Protein AF-A0A1F2UIX3-F1 (afdb_monomer)

Secondary structure (DSSP, 8-state):
---TTGGGSHHHHHHHHHHHTTSS--GGGSPPPS--SPPTTPPPPP--EE-TTS-EE-HHHH-BTTB-----------

Sequence (78 aa):
MLPSAIWAFLPLLLLAQAQEGRSQNEPWMAAPPTSTGIAVGQKIPPFKAPDQSGQMRDFNSIRGPKGVAIFFNRSADW

Solvent-accessible surface area (backbone atoms only — not comparable to full-atom values): 5648 Å² total; per-residue (Å²): 136,83,78,84,68,71,68,75,50,50,64,58,51,53,54,56,61,63,53,64,75,64,74,80,72,53,77,88,74,53,77,76,75,96,70,88,82,82,60,91,88,56,79,80,77,89,58,77,46,62,48,100,84,63,51,77,42,38,67,80,80,68,40,52,100,90,46,72,91,85,84,90,81,82,82,80,95,123

Radius of gyration: 28.33 Å; Cα contacts (8 Å, |Δi|>4): 20; chains: 1; bounding box: 76×47×42 Å

Mean predicted aligned error: 13.85 Å

Foldseek 3Di:
DPDPPPVVCVVVVVVVVVVVVPPPPDPVPDDPDPDDDDDPPDDDDWDWAADPVGDIDTQVRQADPVGDDDDDDDDDPD

pLDDT: mean 79.92, std 15.01, range [49.19, 98.31]

Structure (mmCIF, N/CA/C/O backbone):
data_AF-A0A1F2UIX3-F1
#
_entry.id   AF-A0A1F2UIX3-F1
#
loop_
_atom_site.group_PDB
_atom_site.id
_atom_site.type_symbol
_atom_site.label_atom_id
_atom_site.label_alt_id
_atom_site.label_comp_id
_atom_site.label_asym_id
_atom_site.label_entity_id
_atom_site.label_seq_id
_atom_site.pdbx_PDB_ins_code
_atom_site.Cartn_x
_atom_site.Cartn_y
_atom_site.Cartn_z
_atom_site.occupancy
_atom_site.B_iso_or_equiv
_atom_site.auth_seq_id
_atom_site.auth_comp_id
_atom_site.auth_asym_id
_atom_site.auth_atom_id
_atom_site.pdbx_PDB_model_num
ATOM 1 N N . MET A 1 1 ? 65.303 32.137 -28.077 1.00 49.19 1 MET A N 1
ATOM 2 C CA . MET A 1 1 ? 64.171 33.011 -27.702 1.00 49.19 1 MET A CA 1
ATOM 3 C C . MET A 1 1 ? 62.902 32.310 -28.166 1.00 49.19 1 MET A C 1
ATOM 5 O O . MET A 1 1 ? 62.579 32.395 -29.341 1.00 49.19 1 MET A O 1
ATOM 9 N N . LEU A 1 2 ? 62.279 31.485 -27.315 1.00 51.88 2 LEU A N 1
ATOM 10 C CA . LEU A 1 2 ? 61.021 30.820 -27.683 1.00 51.88 2 LEU A CA 1
ATOM 11 C C . LEU A 1 2 ? 59.877 31.852 -27.656 1.00 51.88 2 LEU A C 1
ATOM 13 O O . LEU A 1 2 ? 59.877 32.699 -26.761 1.00 51.88 2 LEU A O 1
ATOM 17 N N . PRO A 1 3 ? 58.928 31.820 -28.609 1.00 56.44 3 PRO A N 1
ATOM 18 C CA . PRO A 1 3 ? 57.912 32.857 -28.734 1.00 56.44 3 PRO A CA 1
ATOM 19 C C . PRO A 1 3 ? 56.878 32.758 -27.605 1.00 56.44 3 PRO A C 1
ATOM 21 O O . PRO A 1 3 ? 56.249 31.723 -27.389 1.00 56.44 3 PRO A O 1
ATOM 24 N N . SER A 1 4 ? 56.679 33.877 -26.911 1.00 62.28 4 SER A N 1
ATOM 25 C CA . SER A 1 4 ? 55.824 34.089 -25.734 1.00 62.28 4 SER A CA 1
ATOM 26 C C . SER A 1 4 ? 54.311 33.883 -25.947 1.00 62.28 4 SER A C 1
ATOM 28 O O . SER A 1 4 ? 53.518 34.250 -25.086 1.00 62.28 4 SER A O 1
ATOM 30 N N . ALA A 1 5 ? 53.882 33.307 -27.072 1.00 58.44 5 ALA A N 1
ATOM 31 C CA . ALA A 1 5 ? 52.471 33.178 -27.444 1.00 58.44 5 ALA A CA 1
ATOM 32 C C . ALA A 1 5 ? 51.751 31.986 -26.780 1.00 58.44 5 ALA A C 1
ATOM 34 O O . ALA A 1 5 ? 50.524 31.935 -26.768 1.00 58.44 5 ALA A O 1
ATOM 35 N N . ILE A 1 6 ? 52.491 31.033 -26.202 1.00 58.47 6 ILE A N 1
ATOM 36 C CA . ILE A 1 6 ? 51.919 29.788 -25.653 1.00 58.47 6 ILE A CA 1
ATOM 37 C C . ILE A 1 6 ? 51.183 30.025 -24.316 1.00 58.47 6 ILE A C 1
ATOM 39 O 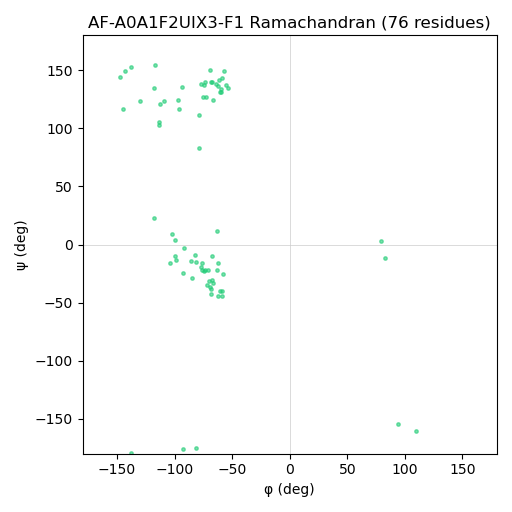O . ILE A 1 6 ? 50.255 29.295 -23.977 1.00 58.47 6 ILE A O 1
ATOM 43 N N . TRP A 1 7 ? 51.509 31.093 -23.582 1.00 55.41 7 TRP A N 1
ATOM 44 C CA . TRP A 1 7 ? 50.908 31.376 -22.270 1.00 55.41 7 TRP A CA 1
ATOM 45 C C . TRP A 1 7 ? 49.486 31.956 -22.328 1.00 55.41 7 TRP A C 1
ATOM 47 O O . TRP A 1 7 ? 48.754 31.858 -21.346 1.00 55.41 7 TRP A O 1
ATOM 57 N N . ALA A 1 8 ? 49.061 32.516 -23.466 1.00 66.88 8 ALA A N 1
ATOM 58 C CA . ALA A 1 8 ? 47.754 33.171 -23.592 1.00 66.88 8 ALA A CA 1
ATOM 59 C C . ALA A 1 8 ? 46.566 32.189 -23.633 1.00 66.88 8 ALA A C 1
ATOM 61 O O . ALA A 1 8 ? 45.445 32.567 -23.299 1.00 66.88 8 ALA A O 1
ATOM 62 N N . PHE A 1 9 ? 46.799 30.927 -24.004 1.00 67.88 9 PHE A N 1
ATOM 63 C CA . PHE A 1 9 ? 45.741 29.915 -24.140 1.00 67.88 9 PHE A CA 1
ATOM 64 C C . PHE A 1 9 ? 45.608 28.990 -22.925 1.00 67.88 9 PHE A C 1
ATOM 66 O O . PHE A 1 9 ? 44.589 28.319 -22.777 1.00 67.88 9 PHE A O 1
ATOM 73 N N . LEU A 1 10 ? 46.590 28.990 -22.019 1.00 73.38 10 LEU A N 1
ATOM 74 C CA . LEU A 1 10 ? 46.571 28.188 -20.795 1.00 73.38 10 LEU A CA 1
ATOM 75 C C . LEU A 1 10 ? 45.363 28.476 -19.873 1.00 73.38 10 LEU A C 1
ATOM 77 O O . LEU A 1 10 ? 44.746 27.513 -19.418 1.00 73.38 10 LEU A O 1
ATOM 81 N N . PRO A 1 11 ? 44.955 29.739 -19.614 1.00 75.88 11 PRO A N 1
ATOM 82 C CA . PRO A 1 11 ? 43.777 29.998 -18.785 1.00 75.88 11 PRO A CA 1
ATOM 83 C C . PRO A 1 11 ? 42.473 29.603 -19.489 1.00 75.88 11 PRO A C 1
ATOM 85 O O . PRO A 1 11 ? 41.537 29.160 -18.830 1.00 75.88 11 PRO A O 1
ATOM 88 N N . LEU A 1 12 ? 42.422 29.705 -20.822 1.00 74.31 12 LEU A N 1
ATOM 89 C CA . LEU A 1 12 ? 41.264 29.291 -21.615 1.00 74.31 12 LEU A CA 1
ATOM 90 C C . LEU A 1 12 ? 41.097 27.765 -21.595 1.00 74.31 12 LEU A C 1
ATOM 92 O O . LEU A 1 12 ? 39.982 27.264 -21.475 1.00 74.31 12 LEU A O 1
ATOM 96 N N . LEU A 1 13 ? 42.214 27.032 -21.642 1.00 75.88 13 LEU A N 1
ATOM 97 C CA . LEU A 1 13 ? 42.229 25.579 -21.515 1.00 75.88 13 LEU A CA 1
ATOM 98 C C . LEU A 1 13 ? 41.849 25.140 -20.092 1.00 75.88 13 LEU A C 1
ATOM 100 O O . LEU A 1 13 ? 41.023 24.248 -19.947 1.00 75.88 13 LEU A O 1
ATOM 104 N N . LEU A 1 14 ? 42.358 25.801 -19.043 1.00 73.38 14 LEU A N 1
ATOM 105 C CA . LEU A 1 14 ? 41.937 25.526 -17.660 1.00 73.38 14 LEU A CA 1
ATOM 106 C C . LEU A 1 14 ? 40.439 25.784 -17.441 1.00 73.38 14 LEU A C 1
ATOM 108 O O . LEU A 1 14 ? 39.777 25.011 -16.750 1.00 73.38 14 LEU A O 1
ATOM 112 N N . LEU A 1 15 ? 39.895 26.850 -18.034 1.00 73.81 15 LEU A N 1
ATOM 113 C CA . LEU A 1 15 ? 38.474 27.174 -17.921 1.00 73.81 15 LEU A CA 1
ATOM 114 C C . LEU A 1 15 ? 37.593 26.162 -18.671 1.00 73.81 15 LEU A C 1
ATOM 116 O O . LEU A 1 15 ? 36.531 25.797 -18.173 1.00 73.81 15 LEU A O 1
ATOM 120 N N . ALA A 1 16 ? 38.055 25.660 -19.821 1.00 72.44 16 ALA A N 1
ATOM 121 C CA . ALA A 1 16 ? 37.374 24.595 -20.555 1.00 72.44 16 ALA A CA 1
ATOM 122 C C . ALA A 1 16 ? 37.304 23.292 -19.736 1.00 72.44 16 ALA A C 1
ATOM 124 O O . ALA A 1 16 ? 36.235 22.699 -19.618 1.00 72.44 16 ALA A O 1
ATOM 125 N N . GLN A 1 17 ? 38.406 22.905 -19.081 1.00 67.31 17 GLN A N 1
ATOM 126 C CA . GLN A 1 17 ? 38.453 21.716 -18.215 1.00 67.31 17 GLN A CA 1
ATOM 127 C C . GLN A 1 17 ? 37.592 21.872 -16.945 1.00 67.31 17 GLN A C 1
ATOM 129 O O . GLN A 1 17 ? 37.037 20.901 -16.436 1.00 67.31 17 GLN A O 1
ATOM 134 N N . ALA A 1 18 ? 37.431 23.097 -16.433 1.00 68.44 18 ALA A N 1
ATOM 135 C CA . ALA A 1 18 ? 36.601 23.365 -15.257 1.00 68.44 18 ALA A CA 1
ATOM 136 C C . ALA A 1 18 ? 35.089 23.213 -15.526 1.00 68.44 18 ALA A C 1
ATOM 138 O O . ALA A 1 18 ? 34.315 23.014 -14.585 1.00 68.44 18 ALA A O 1
ATOM 139 N N . GLN A 1 19 ? 34.656 23.303 -16.788 1.00 62.97 19 GLN A N 1
ATOM 140 C CA . GLN A 1 19 ? 33.239 23.240 -17.153 1.00 62.97 19 GLN A CA 1
ATOM 141 C C . GLN A 1 19 ? 32.724 21.801 -17.321 1.00 62.97 19 GLN A C 1
ATOM 143 O O . GLN A 1 19 ? 31.556 21.521 -17.037 1.00 62.97 19 GLN A O 1
ATOM 148 N N . GLU A 1 20 ? 33.598 20.869 -17.707 1.00 60.81 20 GLU A N 1
ATOM 149 C CA . GLU A 1 20 ? 33.241 19.462 -17.939 1.00 60.81 20 GLU A CA 1
ATOM 150 C C . GLU A 1 20 ? 32.831 18.738 -16.642 1.00 60.81 20 GLU A C 1
ATOM 152 O O . GLU A 1 20 ? 31.902 17.932 -16.650 1.00 60.81 20 GLU A O 1
ATOM 157 N N . GLY A 1 21 ? 33.428 19.093 -15.496 1.00 57.62 21 GLY A N 1
ATOM 158 C CA . GLY A 1 21 ? 33.159 18.440 -14.206 1.00 57.62 21 GLY A CA 1
ATOM 159 C C . GLY A 1 21 ? 31.836 18.813 -13.519 1.00 57.62 21 GLY A C 1
ATOM 160 O O . GLY A 1 21 ? 31.413 18.107 -12.604 1.00 57.62 21 GLY A O 1
ATOM 161 N N . ARG A 1 22 ? 31.168 19.904 -13.926 1.00 57.38 22 ARG A N 1
ATOM 162 C CA . ARG A 1 22 ? 29.915 20.371 -13.290 1.00 57.38 22 ARG A CA 1
ATOM 163 C C . ARG A 1 22 ? 28.646 19.843 -13.951 1.00 57.38 22 ARG A C 1
ATOM 165 O O . ARG A 1 22 ? 27.620 19.763 -13.293 1.00 57.38 22 ARG A O 1
ATOM 172 N N . SER A 1 23 ? 28.702 19.469 -15.227 1.00 57.53 23 SER A N 1
ATOM 173 C CA . SER A 1 23 ? 27.478 19.205 -15.999 1.00 57.53 23 SER A CA 1
ATOM 174 C C . SER A 1 23 ? 26.942 17.774 -15.859 1.00 57.53 23 SER A C 1
ATOM 176 O O . SER A 1 23 ? 25.804 17.520 -16.236 1.00 57.53 23 SER A O 1
ATOM 178 N N . GLN A 1 24 ? 27.730 16.831 -15.330 1.00 57.97 24 GLN A N 1
ATOM 179 C CA . GLN A 1 24 ? 27.372 15.403 -15.347 1.00 57.97 24 GLN A CA 1
ATOM 180 C C . GLN A 1 24 ? 26.782 14.859 -14.033 1.00 57.97 24 GLN A C 1
ATOM 182 O O . GLN A 1 24 ? 26.266 13.748 -14.032 1.00 57.97 24 GLN A O 1
ATOM 187 N N . ASN A 1 25 ? 26.817 15.618 -12.931 1.00 58.88 25 ASN A N 1
ATOM 188 C CA . ASN A 1 25 ? 26.511 15.098 -11.587 1.00 58.88 25 ASN A CA 1
ATOM 189 C C . ASN A 1 25 ? 25.295 15.746 -10.911 1.00 58.88 25 ASN A C 1
ATOM 191 O O . ASN A 1 25 ? 25.190 15.716 -9.688 1.00 58.88 25 ASN A O 1
ATOM 195 N N . GLU A 1 26 ? 24.372 16.328 -11.673 1.00 69.19 26 GLU A N 1
ATOM 196 C CA . GLU A 1 26 ? 23.140 16.874 -11.103 1.00 69.19 26 GLU A CA 1
ATOM 197 C C . GLU A 1 26 ? 22.130 15.740 -10.828 1.00 69.19 26 GLU A C 1
ATOM 199 O O . GLU A 1 26 ? 21.602 15.147 -11.774 1.00 69.19 26 GLU A O 1
ATOM 204 N N . PRO A 1 27 ? 21.817 15.415 -9.556 1.00 69.56 27 PRO A N 1
ATOM 205 C CA . PRO A 1 27 ? 21.024 14.229 -9.205 1.00 69.56 27 PRO A CA 1
ATOM 206 C C . PRO A 1 27 ? 19.593 14.246 -9.757 1.00 69.56 27 PRO A C 1
ATOM 208 O O . PRO A 1 27 ? 18.968 13.201 -9.903 1.00 69.56 27 PRO A O 1
ATOM 211 N N . TRP A 1 28 ? 19.068 15.429 -10.070 1.00 74.19 28 TRP A N 1
ATOM 212 C CA . TRP A 1 28 ? 17.727 15.630 -10.621 1.00 74.19 28 TRP A CA 1
ATOM 213 C C . TRP A 1 28 ? 17.654 15.416 -12.144 1.00 74.19 28 TRP A C 1
ATOM 215 O O . TRP A 1 28 ? 16.552 15.356 -12.683 1.00 74.19 28 TRP A O 1
ATOM 225 N N . MET A 1 29 ? 18.799 15.265 -12.828 1.00 68.31 29 MET A N 1
ATOM 226 C CA . MET A 1 29 ? 18.884 14.837 -14.234 1.00 68.31 29 MET A CA 1
ATOM 227 C C . MET A 1 29 ? 19.041 13.317 -14.386 1.00 68.31 29 MET A C 1
ATOM 229 O O . MET A 1 29 ? 19.057 12.807 -15.508 1.00 68.31 29 MET A O 1
ATOM 233 N N . ALA A 1 30 ? 19.150 12.578 -13.277 1.00 77.38 30 ALA A N 1
ATOM 234 C CA . ALA A 1 30 ? 19.155 11.125 -13.317 1.00 77.38 30 ALA A CA 1
ATOM 235 C C . ALA A 1 30 ? 17.818 10.612 -13.870 1.00 77.38 30 ALA A C 1
ATOM 237 O O . ALA A 1 30 ? 16.745 11.083 -13.484 1.00 77.38 30 ALA A O 1
ATOM 238 N N . ALA A 1 31 ? 17.881 9.624 -14.768 1.00 72.94 31 ALA A N 1
ATOM 239 C CA . ALA A 1 31 ? 16.682 8.942 -15.234 1.00 72.94 31 ALA A CA 1
ATOM 240 C C . ALA A 1 31 ? 15.906 8.392 -14.020 1.00 72.94 31 ALA A C 1
ATOM 242 O O . ALA A 1 31 ? 16.529 7.847 -13.100 1.00 72.94 31 ALA A O 1
ATOM 243 N N . PRO A 1 32 ? 14.566 8.524 -13.990 1.00 70.06 32 PRO A N 1
ATOM 244 C CA . PRO A 1 32 ? 13.777 7.967 -12.904 1.00 70.06 32 PRO A CA 1
ATOM 245 C C . PRO A 1 32 ? 14.028 6.454 -12.804 1.00 70.06 32 PRO A C 1
ATOM 247 O O . PRO A 1 32 ? 14.311 5.808 -13.819 1.00 70.06 32 PRO A O 1
ATOM 250 N N . PRO A 1 33 ? 13.938 5.871 -11.596 1.00 73.00 33 PRO A N 1
ATOM 251 C CA . PRO A 1 33 ? 14.172 4.447 -11.405 1.00 73.00 33 PRO A CA 1
ATOM 252 C C . PRO A 1 33 ? 13.296 3.622 -12.355 1.00 73.00 33 PRO A C 1
ATOM 254 O O . PRO A 1 33 ? 12.099 3.864 -12.491 1.00 73.00 33 PRO A O 1
ATOM 257 N N . THR A 1 34 ? 13.901 2.619 -12.992 1.00 71.00 34 THR A N 1
ATOM 258 C CA . THR A 1 34 ? 13.259 1.734 -13.980 1.00 71.00 34 THR A CA 1
ATOM 259 C C . THR A 1 34 ? 12.183 0.819 -13.395 1.00 71.00 34 THR A C 1
ATOM 261 O O . THR A 1 34 ? 11.455 0.181 -14.149 1.00 71.00 34 THR A O 1
ATOM 264 N N . SER A 1 35 ? 12.056 0.754 -12.067 1.00 73.50 35 SER A N 1
ATOM 265 C CA . SER A 1 35 ? 11.007 0.006 -11.378 1.00 73.50 35 SER A CA 1
ATOM 266 C C . SER A 1 35 ? 10.324 0.889 -10.343 1.00 73.50 35 SER A C 1
ATOM 268 O O . SER A 1 35 ? 10.969 1.424 -9.439 1.00 73.50 35 SER A O 1
ATOM 270 N N . THR A 1 36 ? 9.007 1.025 -10.467 1.00 73.56 36 THR A N 1
ATOM 271 C CA . THR A 1 36 ? 8.155 1.731 -9.514 1.00 73.56 36 THR A CA 1
ATOM 272 C C . THR A 1 36 ? 7.228 0.718 -8.840 1.00 73.56 36 THR A C 1
ATOM 274 O O . THR A 1 36 ? 6.275 0.220 -9.431 1.00 73.56 36 THR A O 1
ATOM 277 N N . GLY A 1 37 ? 7.514 0.383 -7.578 1.00 81.69 37 GLY A N 1
ATOM 278 C CA . GLY A 1 37 ? 6.624 -0.428 -6.739 1.00 81.69 37 GLY A CA 1
ATOM 279 C C . GLY A 1 37 ? 7.104 -1.849 -6.425 1.00 81.69 37 GLY A C 1
ATOM 280 O O . GLY A 1 37 ? 8.293 -2.154 -6.452 1.00 81.69 37 GLY A O 1
ATOM 281 N N . ILE A 1 38 ? 6.147 -2.693 -6.029 1.00 87.00 38 ILE A N 1
ATOM 282 C CA . ILE A 1 38 ? 6.356 -4.066 -5.543 1.00 87.00 38 ILE A CA 1
ATOM 283 C C . ILE A 1 38 ? 6.223 -5.040 -6.722 1.00 87.00 38 ILE A C 1
ATOM 285 O O . ILE A 1 38 ? 5.281 -4.925 -7.506 1.00 87.00 38 ILE A O 1
ATOM 289 N N . ALA A 1 39 ? 7.127 -6.017 -6.839 1.00 89.25 39 ALA A N 1
ATOM 290 C CA . ALA A 1 39 ? 7.069 -7.008 -7.914 1.00 89.25 39 ALA A CA 1
ATOM 291 C C . ALA A 1 39 ? 5.871 -7.969 -7.763 1.00 89.25 39 ALA A C 1
ATOM 293 O O . ALA A 1 39 ? 5.449 -8.302 -6.653 1.00 89.25 39 ALA A O 1
ATOM 294 N N . VAL A 1 40 ? 5.337 -8.476 -8.879 1.00 90.38 40 VAL A N 1
ATOM 295 C CA . VAL A 1 40 ? 4.258 -9.481 -8.854 1.00 90.38 40 VAL A CA 1
ATOM 296 C C . VAL A 1 40 ? 4.737 -10.746 -8.135 1.00 90.38 40 VAL A C 1
ATOM 298 O O . VAL A 1 40 ? 5.818 -11.258 -8.410 1.00 90.38 40 VAL A O 1
ATOM 301 N N . GLY A 1 41 ? 3.929 -11.249 -7.197 1.00 93.12 41 GLY A N 1
ATOM 302 C CA . GLY A 1 41 ? 4.263 -12.413 -6.367 1.00 93.12 41 GLY A CA 1
ATOM 303 C C . GLY A 1 41 ? 5.143 -12.096 -5.152 1.00 93.12 41 GLY A C 1
ATOM 304 O O . GLY A 1 41 ? 5.257 -12.931 -4.255 1.00 93.12 41 GLY A O 1
ATOM 305 N N . GLN A 1 42 ? 5.713 -10.890 -5.066 1.00 93.25 42 GLN A N 1
ATOM 306 C CA . GLN A 1 42 ? 6.419 -10.448 -3.869 1.00 93.25 42 GLN A CA 1
ATOM 307 C C . GLN A 1 42 ? 5.426 -10.247 -2.718 1.00 93.25 42 GLN A C 1
ATOM 309 O O . GLN A 1 42 ? 4.320 -9.730 -2.891 1.00 93.25 42 GLN A O 1
ATOM 314 N N . LYS A 1 43 ? 5.831 -10.654 -1.511 1.00 92.25 43 LYS A N 1
ATOM 315 C CA . LYS A 1 43 ? 5.040 -10.428 -0.300 1.00 92.25 43 LYS A CA 1
ATOM 316 C C . LYS A 1 43 ? 4.829 -8.928 -0.093 1.00 92.25 43 LYS A C 1
ATOM 318 O O . LYS A 1 43 ? 5.785 -8.156 -0.152 1.00 92.25 43 LYS A O 1
ATOM 323 N N . ILE A 1 44 ? 3.593 -8.536 0.214 1.00 91.31 44 ILE A N 1
ATOM 324 C CA . ILE A 1 44 ? 3.280 -7.148 0.548 1.00 91.31 44 ILE A CA 1
ATOM 325 C C . ILE A 1 44 ? 4.083 -6.703 1.788 1.00 91.31 44 ILE 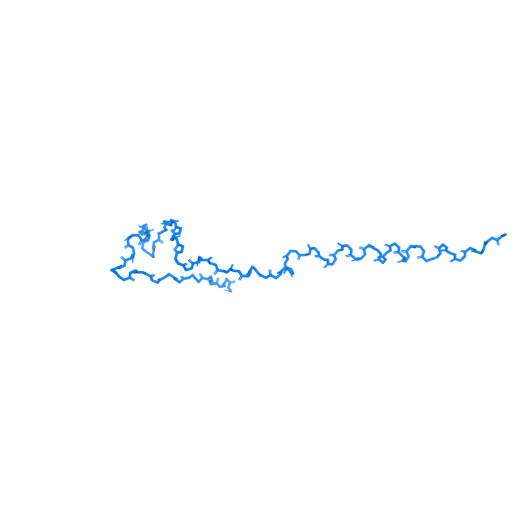A C 1
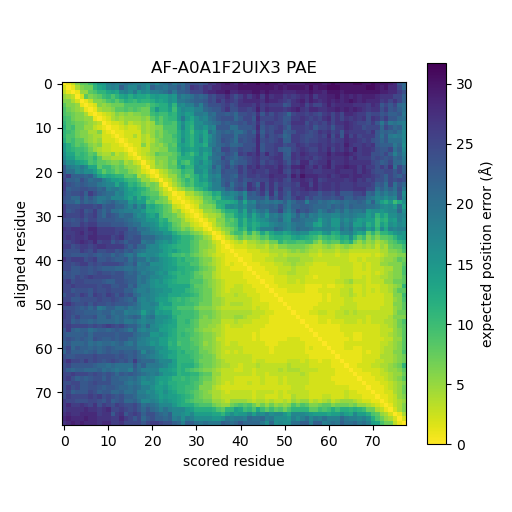ATOM 327 O O . ILE A 1 44 ? 4.102 -7.427 2.793 1.00 91.31 44 ILE A O 1
ATOM 331 N N . PRO A 1 45 ? 4.752 -5.537 1.748 1.00 92.19 45 PRO A N 1
ATOM 332 C CA . PRO A 1 45 ? 5.366 -4.950 2.928 1.00 92.19 45 PRO A CA 1
ATOM 333 C C . PRO A 1 45 ? 4.321 -4.702 4.025 1.00 92.19 45 PRO A C 1
ATOM 335 O O . PRO A 1 45 ? 3.182 -4.335 3.717 1.00 92.19 45 PRO A O 1
ATOM 338 N N . PRO A 1 46 ? 4.671 -4.891 5.307 1.00 94.44 46 PRO A N 1
ATOM 339 C CA . PRO A 1 46 ? 3.759 -4.559 6.389 1.00 94.44 46 PRO A CA 1
ATOM 340 C C . PRO A 1 46 ? 3.488 -3.050 6.394 1.00 94.44 46 PRO A C 1
ATOM 342 O O . PRO A 1 46 ? 4.407 -2.246 6.253 1.00 94.44 46 PRO A O 1
ATOM 345 N N . PHE A 1 47 ? 2.231 -2.669 6.602 1.00 94.56 47 PHE A N 1
ATOM 346 C CA . PHE A 1 47 ? 1.843 -1.282 6.828 1.00 94.56 47 PHE A CA 1
ATOM 347 C C . PHE A 1 47 ? 0.816 -1.202 7.951 1.00 94.56 47 PHE A C 1
ATOM 349 O O . PHE A 1 47 ? 0.054 -2.144 8.185 1.00 94.56 47 PHE A O 1
ATOM 356 N N . LYS A 1 48 ? 0.802 -0.053 8.628 1.00 97.31 48 LYS A N 1
ATOM 357 C CA . LYS A 1 48 ? -0.237 0.307 9.583 1.00 97.31 48 LYS A CA 1
ATOM 358 C C . LYS A 1 48 ? -0.478 1.812 9.509 1.00 97.31 48 LYS A C 1
ATOM 360 O O . LYS A 1 48 ? 0.437 2.576 9.797 1.00 97.31 48 LYS A O 1
ATOM 365 N N . ALA A 1 49 ? -1.672 2.233 9.110 1.00 96.50 49 ALA A N 1
ATOM 366 C CA . ALA A 1 49 ? -2.004 3.647 8.923 1.00 96.50 49 ALA A CA 1
ATOM 367 C C . ALA A 1 49 ? -3.447 3.938 9.361 1.00 96.50 49 ALA A C 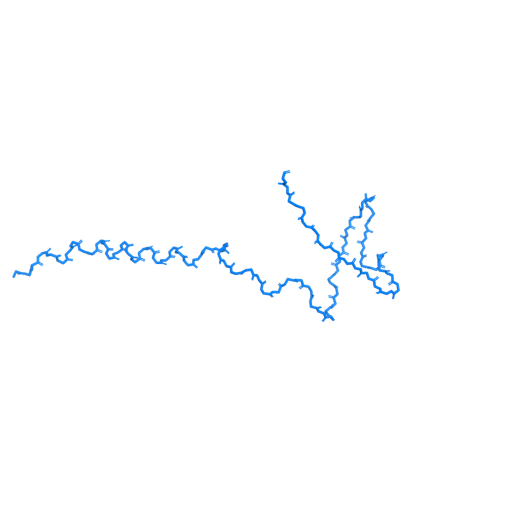1
ATOM 369 O O . ALA A 1 49 ? -4.284 3.037 9.276 1.00 96.50 49 ALA A O 1
ATOM 370 N N . PRO A 1 50 ? -3.750 5.152 9.851 1.00 97.81 50 PRO A N 1
ATOM 371 C CA . PRO A 1 50 ? -5.124 5.551 10.122 1.00 97.81 50 PRO A CA 1
ATOM 372 C C . PRO A 1 50 ? -5.913 5.690 8.815 1.00 97.81 50 PRO A C 1
ATOM 374 O O . PRO A 1 50 ? -5.394 6.193 7.818 1.00 97.81 50 PRO A O 1
ATOM 377 N N . ASP A 1 51 ? -7.167 5.249 8.826 1.00 96.19 51 ASP A N 1
ATOM 378 C CA . ASP A 1 51 ? -8.130 5.547 7.767 1.00 96.19 51 ASP A CA 1
ATOM 379 C C . ASP A 1 51 ? -8.765 6.940 7.953 1.00 96.19 51 ASP A C 1
ATOM 381 O O . ASP A 1 51 ? -8.394 7.700 8.850 1.00 96.19 51 ASP A O 1
ATOM 385 N N . GLN A 1 52 ? -9.742 7.288 7.111 1.00 96.00 52 GLN A N 1
ATOM 386 C CA . GLN A 1 52 ? -10.428 8.585 7.147 1.00 96.00 52 GLN A CA 1
ATOM 387 C C . GLN A 1 52 ? -11.196 8.860 8.451 1.00 96.00 52 GLN A C 1
ATOM 389 O O . GLN A 1 52 ? -11.573 9.998 8.710 1.00 96.00 52 GLN A O 1
ATOM 394 N N . SER A 1 53 ? -11.444 7.828 9.260 1.00 98.00 53 SER A N 1
ATOM 395 C CA . SER A 1 53 ? -12.060 7.934 10.587 1.00 98.00 53 SER A CA 1
ATOM 396 C C . SER A 1 53 ? -11.035 7.889 11.727 1.00 98.00 53 SER A C 1
ATOM 398 O O . SER A 1 53 ? -11.408 7.891 12.897 1.00 98.00 53 SER A O 1
ATOM 400 N N . GLY A 1 54 ? -9.739 7.839 11.403 1.00 97.81 54 GLY A N 1
ATOM 401 C CA . GLY A 1 54 ? -8.654 7.687 12.370 1.00 97.81 54 GLY A CA 1
ATOM 402 C C . GLY A 1 54 ? -8.450 6.248 12.852 1.00 97.81 54 GLY A C 1
ATOM 403 O O . GLY A 1 54 ? -7.587 6.006 13.697 1.00 97.81 54 GLY A O 1
ATOM 404 N N . GLN A 1 55 ? -9.203 5.271 12.333 1.00 98.31 55 GLN A N 1
ATOM 405 C CA . GLN A 1 55 ? -9.045 3.880 12.740 1.00 98.31 55 GLN A CA 1
ATOM 406 C C . GLN A 1 55 ? -7.785 3.293 12.104 1.00 98.31 55 GLN A C 1
ATOM 408 O O . GLN A 1 55 ? -7.606 3.335 10.890 1.00 98.31 55 GLN A O 1
ATOM 413 N N . MET A 1 56 ? -6.908 2.707 12.922 1.00 98.06 56 MET A N 1
ATOM 414 C CA . MET A 1 56 ? -5.703 2.056 12.412 1.00 98.06 56 MET A CA 1
ATOM 415 C C . MET A 1 56 ? -6.065 0.823 11.578 1.00 98.06 56 MET A C 1
ATOM 417 O O . MET A 1 56 ? -6.708 -0.104 12.074 1.00 98.06 56 MET A O 1
ATOM 421 N N . ARG A 1 57 ? -5.589 0.795 10.335 1.00 98.00 57 ARG A N 1
ATOM 422 C CA . ARG A 1 57 ? -5.734 -0.304 9.381 1.00 98.00 57 ARG A CA 1
ATOM 423 C C . ARG A 1 57 ? -4.391 -0.898 9.013 1.00 98.00 57 ARG A C 1
ATOM 425 O O . ARG A 1 57 ? -3.368 -0.223 9.043 1.00 98.00 57 ARG A O 1
ATOM 432 N N . ASP A 1 58 ? -4.435 -2.156 8.619 1.00 97.50 58 ASP A N 1
ATOM 433 C CA . ASP A 1 58 ? -3.340 -2.939 8.055 1.00 97.50 58 ASP A CA 1
ATOM 434 C C . ASP A 1 58 ? -3.861 -3.771 6.869 1.00 97.50 58 ASP A C 1
ATOM 436 O O . ASP A 1 58 ? -5.045 -3.722 6.535 1.00 97.50 58 ASP A O 1
ATOM 440 N N . PHE A 1 59 ? -3.001 -4.567 6.230 1.00 95.69 59 PHE A N 1
ATOM 441 C CA . PHE A 1 59 ? -3.412 -5.408 5.100 1.00 95.69 59 PHE A CA 1
ATOM 442 C C . PHE A 1 59 ? -4.528 -6.404 5.450 1.00 95.69 59 PHE A C 1
ATOM 444 O O . PHE A 1 59 ? -5.435 -6.629 4.648 1.00 95.69 59 PHE A O 1
ATOM 451 N N . ASN A 1 60 ? -4.470 -7.018 6.634 1.00 95.69 60 ASN A N 1
ATOM 452 C CA . ASN A 1 60 ? -5.398 -8.080 7.021 1.00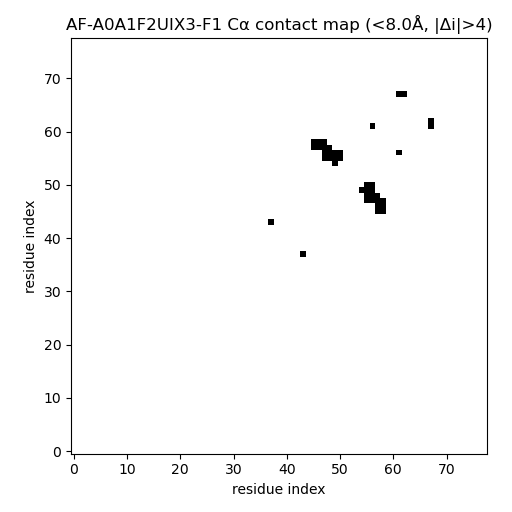 95.69 60 ASN A CA 1
ATOM 453 C C . ASN A 1 60 ? -6.804 -7.546 7.292 1.00 95.69 60 ASN A C 1
ATOM 455 O O . ASN A 1 60 ? -7.779 -8.221 6.981 1.00 95.69 60 ASN A O 1
ATOM 459 N N . SER A 1 61 ? -6.902 -6.338 7.841 1.00 97.06 61 SER A N 1
ATOM 460 C CA . SER A 1 61 ? -8.170 -5.684 8.163 1.00 97.06 61 SER A CA 1
ATOM 461 C C . SER A 1 61 ? -8.900 -5.107 6.949 1.00 97.06 61 SER A C 1
ATOM 463 O O . SER A 1 61 ? -10.113 -4.930 7.026 1.00 97.06 61 SER A O 1
ATOM 465 N N . ILE A 1 62 ? -8.202 -4.825 5.840 1.00 96.38 62 ILE A N 1
ATOM 466 C CA . ILE A 1 62 ? -8.816 -4.243 4.630 1.00 96.38 62 ILE A CA 1
ATOM 467 C C . ILE A 1 62 ? -9.014 -5.250 3.492 1.00 96.38 62 ILE A C 1
ATOM 469 O O . ILE A 1 62 ? -9.739 -4.966 2.539 1.00 96.38 62 ILE A O 1
ATOM 473 N N . ARG A 1 63 ? -8.353 -6.413 3.541 1.00 96.50 63 ARG A N 1
ATOM 474 C CA . ARG A 1 63 ? -8.450 -7.410 2.469 1.00 96.50 63 ARG A CA 1
ATOM 475 C C . ARG A 1 63 ? -9.758 -8.196 2.536 1.00 96.50 63 ARG A C 1
ATOM 477 O O . ARG A 1 63 ? -10.171 -8.653 3.598 1.00 96.50 63 ARG A O 1
ATOM 484 N N . GLY A 1 64 ? -10.363 -8.426 1.373 1.00 97.06 64 GLY A N 1
ATOM 485 C CA . GLY A 1 64 ? -11.475 -9.360 1.215 1.00 97.06 64 GLY A CA 1
ATOM 486 C C . GLY A 1 64 ? -11.013 -10.767 0.807 1.00 97.06 64 GLY A C 1
ATOM 487 O O . GLY A 1 64 ? -9.815 -11.013 0.632 1.00 97.06 64 GLY A O 1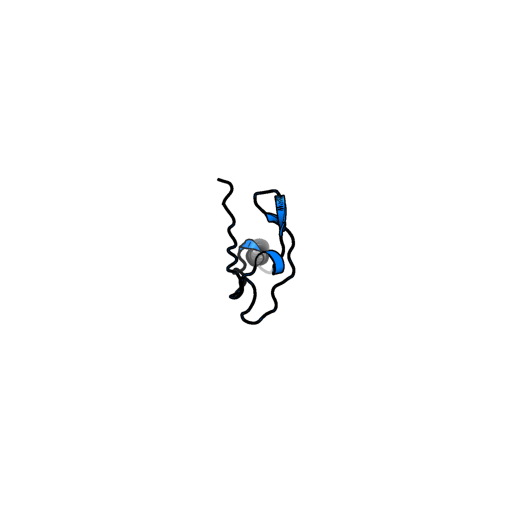
ATOM 488 N N . PRO A 1 65 ? -11.958 -11.694 0.554 1.00 96.75 65 PRO A N 1
ATOM 489 C CA . PRO A 1 65 ? -11.656 -13.057 0.099 1.00 96.75 65 PRO A CA 1
ATOM 490 C C . PRO A 1 65 ? -10.847 -13.120 -1.205 1.00 96.75 65 PRO A C 1
ATOM 492 O O . PRO A 1 65 ? -10.132 -14.086 -1.446 1.00 96.75 65 PRO A O 1
ATOM 495 N N . LYS A 1 66 ? -10.951 -12.080 -2.043 1.00 96.75 66 LYS A N 1
ATOM 496 C CA . LYS A 1 66 ? -10.240 -11.951 -3.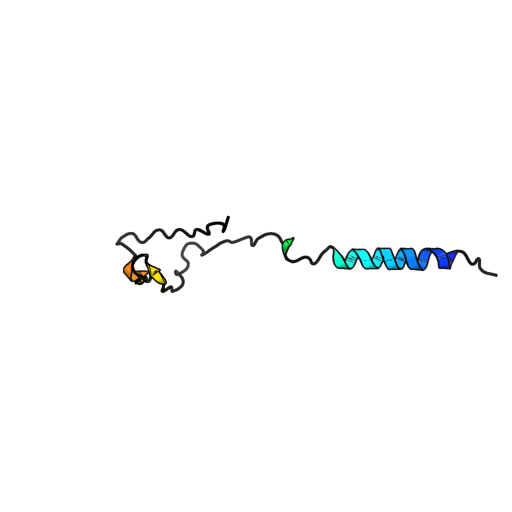326 1.00 96.75 66 LYS A CA 1
ATOM 497 C C . LYS A 1 66 ? -9.029 -11.010 -3.264 1.00 96.75 66 LYS A C 1
ATOM 499 O O . LYS A 1 66 ? -8.461 -10.683 -4.299 1.00 96.75 66 LYS A O 1
ATOM 504 N N . GLY A 1 67 ? -8.634 -10.564 -2.072 1.00 94.69 67 GLY A N 1
ATOM 505 C CA . GLY A 1 67 ? -7.569 -9.579 -1.889 1.00 94.69 67 GLY A CA 1
ATOM 506 C C . GLY A 1 67 ? -8.087 -8.143 -1.801 1.00 94.69 67 GLY A C 1
ATOM 507 O O . GLY A 1 67 ? -9.209 -7.904 -1.354 1.00 94.69 67 GLY A O 1
ATOM 508 N N . VAL A 1 68 ? -7.230 -7.189 -2.165 1.00 95.12 68 VAL A N 1
ATOM 509 C CA . VAL A 1 68 ? -7.474 -5.743 -2.081 1.00 95.12 68 VAL A CA 1
ATOM 510 C C . VAL A 1 68 ? -6.745 -5.032 -3.219 1.00 95.12 68 VAL A C 1
ATOM 512 O O . VAL A 1 68 ? -5.640 -5.431 -3.585 1.00 95.12 68 VAL A O 1
ATOM 515 N N . ALA A 1 69 ? -7.354 -3.979 -3.760 1.00 93.75 69 ALA A N 1
ATOM 516 C CA . ALA A 1 69 ? -6.688 -3.034 -4.649 1.00 93.75 69 ALA A CA 1
ATOM 517 C C . ALA A 1 69 ? -6.238 -1.816 -3.829 1.00 93.75 69 ALA A C 1
ATOM 519 O O . ALA A 1 69 ? -7.057 -1.197 -3.152 1.00 93.75 69 ALA A O 1
ATOM 520 N N . ILE A 1 70 ? -4.945 -1.490 -3.875 1.00 91.62 70 ILE A N 1
ATOM 521 C CA . ILE A 1 70 ? -4.362 -0.342 -3.168 1.00 91.62 70 ILE A CA 1
ATOM 522 C C . ILE A 1 70 ? -3.896 0.664 -4.217 1.00 91.62 70 ILE A C 1
ATOM 524 O O . ILE A 1 70 ? -3.073 0.335 -5.069 1.00 91.62 70 ILE A O 1
ATOM 528 N N . PHE A 1 71 ? -4.431 1.880 -4.151 1.00 89.69 71 PHE A N 1
ATOM 529 C CA . PHE A 1 71 ? -4.092 2.970 -5.057 1.00 89.69 71 PHE A CA 1
ATOM 530 C C . PHE A 1 71 ? -3.286 4.033 -4.310 1.00 89.69 71 PHE A C 1
ATOM 532 O O . PHE A 1 71 ? -3.744 4.566 -3.300 1.00 89.69 71 PHE A O 1
ATOM 539 N N . PHE A 1 72 ? -2.089 4.336 -4.809 1.00 87.38 72 PHE A N 1
ATOM 540 C CA . PHE A 1 72 ? -1.246 5.400 -4.277 1.00 87.38 72 PHE A CA 1
ATOM 541 C C . PHE A 1 72 ? -1.466 6.662 -5.103 1.00 87.38 72 PHE A C 1
ATOM 543 O O . PHE A 1 72 ? -1.157 6.688 -6.293 1.00 87.38 72 PHE A O 1
ATOM 550 N N . ASN A 1 73 ? -1.981 7.705 -4.459 1.00 87.31 73 ASN A N 1
ATOM 551 C CA . ASN A 1 73 ? -2.104 9.029 -5.046 1.00 87.31 73 ASN A CA 1
ATOM 552 C C . ASN A 1 73 ? -1.260 10.017 -4.244 1.00 87.31 73 ASN A C 1
ATOM 554 O O . ASN A 1 73 ? -1.328 10.034 -3.015 1.00 87.31 73 ASN A O 1
ATOM 558 N N . ARG A 1 74 ? -0.506 10.861 -4.942 1.00 81.56 74 ARG A N 1
ATOM 559 C CA . ARG A 1 74 ? 0.098 12.060 -4.374 1.00 81.56 74 ARG A CA 1
ATOM 560 C C . ARG A 1 74 ? -0.574 13.246 -5.051 1.00 81.56 74 ARG A C 1
ATOM 562 O O . ARG A 1 74 ? -0.269 13.542 -6.203 1.00 81.56 74 ARG A O 1
ATOM 569 N N . SER A 1 75 ? -1.496 13.892 -4.345 1.00 80.19 75 SER A N 1
ATOM 570 C CA . SER A 1 75 ? -2.038 15.174 -4.791 1.00 80.19 75 SER A CA 1
ATOM 571 C C . SER A 1 75 ? -0.903 16.195 -4.863 1.00 80.19 75 SER A C 1
ATOM 573 O O . SER A 1 75 ? -0.013 16.176 -4.015 1.00 80.19 75 SER A O 1
ATOM 575 N N . ALA A 1 76 ? -0.918 17.054 -5.879 1.00 77.81 76 ALA A N 1
ATOM 576 C CA . ALA A 1 76 ? -0.070 18.234 -5.878 1.00 77.81 76 ALA A CA 1
ATOM 577 C C . ALA A 1 76 ? -0.657 19.255 -4.898 1.00 77.81 76 ALA A C 1
ATOM 579 O O . ALA A 1 76 ? -1.872 19.450 -4.860 1.00 77.81 76 ALA A O 1
ATOM 580 N N . ASP A 1 77 ? 0.205 19.878 -4.111 1.00 70.56 77 ASP A N 1
ATOM 581 C CA . ASP A 1 77 ? -0.099 21.030 -3.273 1.00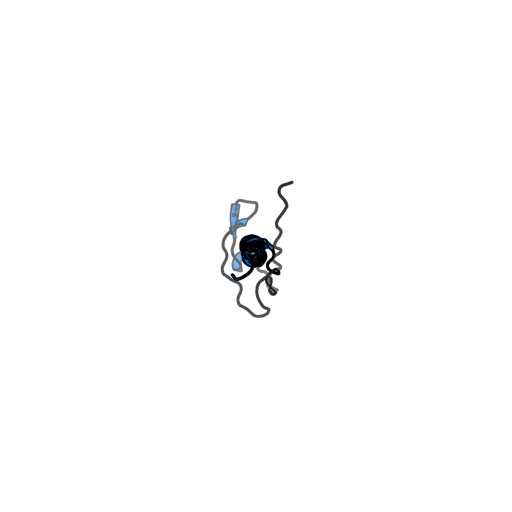 70.56 77 ASP A CA 1
ATOM 582 C C . ASP A 1 77 ? -0.095 22.250 -4.212 1.00 70.56 77 ASP A C 1
ATOM 584 O O . ASP A 1 77 ? 0.941 22.877 -4.420 1.00 70.56 77 ASP A O 1
ATOM 588 N N . TRP A 1 78 ?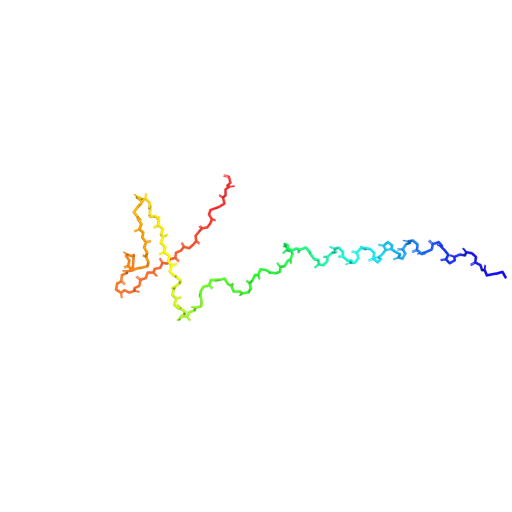 -1.213 22.486 -4.905 1.00 54.06 78 TRP A N 1
ATOM 589 C CA . TRP A 1 78 ? -1.411 23.661 -5.763 1.00 54.06 78 TRP A CA 1
ATOM 590 C C . TRP A 1 78 ? -2.184 24.744 -5.016 1.00 54.06 78 TRP A C 1
ATOM 592 O O . TRP A 1 78 ? -3.124 24.387 -4.268 1.00 54.06 78 TRP A O 1
#